Protein AF-0000000084980184 (afdb_homodimer)

Solvent-accessible surface area (backbone atoms only — not comparable to full-atom values): 9936 Å² total; per-residue (Å²): 136,58,57,70,54,50,52,51,42,49,56,48,47,52,52,46,49,53,47,50,52,52,44,51,54,44,43,49,53,52,38,50,54,25,58,77,65,74,44,71,85,80,50,69,70,59,53,52,50,50,52,56,52,55,54,66,68,54,85,58,72,87,45,43,69,59,50,48,54,51,48,53,52,50,53,51,50,50,52,52,50,33,50,57,61,63,75,95,137,59,58,69,54,51,52,52,44,50,56,48,47,53,53,45,50,52,48,50,52,52,44,51,54,47,43,48,52,50,38,51,54,24,58,77,66,74,45,70,85,80,48,68,71,58,53,53,50,51,53,57,52,54,55,67,70,54,85,59,74,88,46,46,68,59,49,49,54,52,48,53,51,50,53,50,50,50,50,52,50,32,50,56,62,63,75,95

InterPro domains:
  IPR002701 Chorismate mutase II, prokaryotic-type [PF01817] (6-83)
  IPR002701 Chorismate m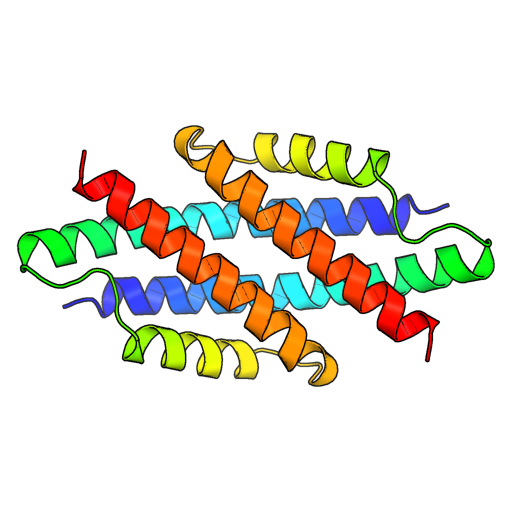utase II, prokaryotic-type [PS51168] (1-86)
  IPR002701 Chorismate mutase II, prokaryotic-type [SM00830] (6-85)
  IPR011279 Chorismate mutase, Gram-positive [TIGR01805] (2-82)
  IPR036263 Chorismate mutase type II superfamily [SSF48600] (2-85)
  IPR036979 Chorismate mutase domain superfamily [G3DSA:1.20.59.10] (1-88)
  IPR051331 Chorismate mutase-related enzymes [PTHR38041] (2-86)

pLDDT: mean 97.3, std 3.16, range [73.69, 98.88]

Structure (mmCIF, N/CA/C/O backbone):
data_AF-0000000084980184-model_v1
#
loop_
_entity.id
_entity.type
_entity.pdbx_description
1 polymer 'Chorismate mutase'
#
loop_
_atom_site.group_PDB
_atom_site.id
_atom_site.type_symbol
_atom_site.label_atom_id
_atom_site.label_alt_id
_atom_site.label_comp_id
_atom_site.label_asym_id
_atom_site.label_entity_id
_atom_site.label_seq_id
_atom_site.pdbx_PDB_ins_code
_atom_site.Cartn_x
_atom_site.Cartn_y
_atom_site.Cartn_z
_atom_site.occupancy
_atom_site.B_iso_or_equiv
_atom_site.auth_seq_id
_atom_site.auth_comp_id
_atom_site.auth_asym_id
_atom_site.auth_atom_id
_atom_site.pdbx_PDB_model_num
ATOM 1 N N . MET A 1 1 ? -6.082 25.609 1.816 1 87.44 1 MET A N 1
ATOM 2 C CA . MET A 1 1 ? -4.984 25.531 2.777 1 87.44 1 MET A CA 1
ATOM 3 C C . MET A 1 1 ? -4.168 24.25 2.559 1 87.44 1 MET A C 1
ATOM 5 O O . MET A 1 1 ? -2.939 24.297 2.521 1 87.44 1 MET A O 1
ATOM 9 N N . LEU A 1 2 ? -4.766 23.078 2.197 1 96.38 2 LEU A N 1
ATOM 10 C CA . LEU A 1 2 ? -4.07 21.812 2.062 1 96.38 2 LEU A CA 1
ATOM 11 C C . LEU A 1 2 ? -3.941 21.406 0.597 1 96.38 2 LEU A C 1
ATOM 13 O O . LEU A 1 2 ? -3.518 20.297 0.288 1 96.38 2 LEU A O 1
ATOM 17 N N . GLU A 1 3 ? -4.195 22.328 -0.224 1 96.5 3 GLU A N 1
ATOM 18 C CA . GLU A 1 3 ? -4.348 22 -1.637 1 96.5 3 GLU A CA 1
ATOM 19 C C . GLU A 1 3 ? -3.033 21.516 -2.238 1 96.5 3 GLU A C 1
ATOM 21 O O . GLU A 1 3 ? -3.012 20.547 -3.004 1 96.5 3 GLU A O 1
ATOM 26 N N . LYS A 1 4 ? -1.956 22.188 -1.897 1 98.12 4 LYS A N 1
ATOM 27 C CA . LYS A 1 4 ? -0.653 21.812 -2.434 1 98.12 4 LYS A CA 1
ATOM 28 C C . LYS A 1 4 ? -0.262 20.406 -1.981 1 98.12 4 LYS A C 1
ATOM 30 O O . LYS A 1 4 ? 0.192 19.594 -2.789 1 98.12 4 LYS A O 1
ATOM 35 N N . GLN A 1 5 ? -0.432 20.109 -0.721 1 98.44 5 GLN A N 1
ATOM 36 C CA . GLN A 1 5 ? -0.102 18.797 -0.164 1 98.44 5 GLN A CA 1
ATOM 37 C C . GLN A 1 5 ? -1.002 17.719 -0.743 1 98.44 5 GLN A C 1
ATOM 39 O O . GLN A 1 5 ? -0.532 16.625 -1.076 1 98.44 5 GLN A O 1
ATOM 44 N N . ARG A 1 6 ? -2.273 18.062 -0.903 1 98.25 6 ARG A N 1
ATOM 45 C CA . ARG A 1 6 ? -3.229 17.094 -1.438 1 98.25 6 ARG A CA 1
ATOM 46 C C . ARG A 1 6 ? -2.932 16.781 -2.9 1 98.25 6 ARG A C 1
ATOM 48 O O . ARG A 1 6 ? -3.062 15.641 -3.336 1 98.25 6 ARG A O 1
ATOM 55 N N . GLU A 1 7 ? -2.543 17.766 -3.604 1 98.5 7 GLU A N 1
ATOM 56 C CA . GLU A 1 7 ? -2.168 17.547 -4.996 1 98.5 7 GLU A CA 1
ATOM 57 C C . GLU A 1 7 ? -0.946 16.641 -5.105 1 98.5 7 GLU A C 1
ATOM 59 O O . GLU A 1 7 ? -0.89 15.766 -5.977 1 98.5 7 GLU A O 1
ATOM 64 N N . LYS A 1 8 ? -0.003 16.844 -4.238 1 98.75 8 LYS A N 1
ATOM 65 C CA . LYS A 1 8 ? 1.189 16 -4.227 1 98.75 8 LYS A CA 1
ATOM 66 C C . LYS A 1 8 ? 0.841 14.555 -3.869 1 98.75 8 LYS A C 1
ATOM 68 O O . LYS A 1 8 ? 1.331 13.617 -4.5 1 98.75 8 LYS A O 1
ATOM 73 N N . ILE A 1 9 ? 0.039 14.383 -2.895 1 98.75 9 ILE A N 1
ATOM 74 C CA . ILE A 1 9 ? -0.399 13.055 -2.48 1 98.75 9 ILE A CA 1
ATOM 75 C C . ILE A 1 9 ? -1.149 12.375 -3.625 1 98.75 9 ILE A C 1
ATOM 77 O O . ILE A 1 9 ? -0.938 11.195 -3.898 1 98.75 9 ILE A O 1
ATOM 81 N N . ASP A 1 10 ? -1.961 13.164 -4.316 1 98.56 10 ASP A N 1
ATOM 82 C CA . ASP A 1 10 ? -2.713 12.609 -5.438 1 98.56 10 ASP A CA 1
ATOM 83 C C . ASP A 1 10 ? -1.777 12.117 -6.535 1 98.56 10 ASP A C 1
ATOM 85 O O . ASP A 1 10 ? -2.033 11.078 -7.152 1 98.56 10 ASP A O 1
ATOM 89 N N . GLU A 1 11 ? -0.797 12.836 -6.801 1 98.75 11 GLU A N 1
ATOM 90 C CA . GLU A 1 11 ? 0.187 12.438 -7.805 1 98.75 11 GLU A CA 1
ATOM 91 C C . GLU A 1 11 ? 0.911 11.156 -7.387 1 98.75 11 GLU A C 1
ATOM 93 O O . GLU A 1 11 ? 1.129 10.266 -8.211 1 98.75 11 GLU A O 1
ATOM 98 N N . ILE A 1 12 ? 1.274 11.086 -6.145 1 98.88 12 ILE A N 1
ATOM 99 C CA . ILE A 1 12 ? 1.935 9.906 -5.609 1 98.88 12 ILE A CA 1
ATOM 100 C C . ILE A 1 12 ? 0.99 8.703 -5.688 1 98.88 12 ILE A C 1
ATOM 102 O O . ILE A 1 12 ? 1.394 7.613 -6.094 1 98.88 12 ILE A O 1
ATOM 106 N N . ASP A 1 13 ? -0.258 8.961 -5.32 1 98.88 13 ASP A N 1
ATOM 107 C CA . ASP A 1 13 ? -1.263 7.902 -5.328 1 98.88 13 ASP A CA 1
ATOM 108 C C . ASP A 1 13 ? -1.431 7.316 -6.73 1 98.88 13 ASP A C 1
ATOM 110 O O . ASP A 1 13 ? -1.617 6.105 -6.883 1 98.88 13 ASP A O 1
ATOM 114 N N . LYS A 1 14 ? -1.391 8.148 -7.73 1 98.75 14 LYS A N 1
ATOM 115 C CA . LYS A 1 14 ? -1.501 7.672 -9.109 1 98.75 14 LYS A CA 1
ATOM 116 C C . LYS A 1 14 ? -0.412 6.652 -9.43 1 98.75 14 LYS A C 1
ATOM 118 O O . LYS A 1 14 ? -0.684 5.617 -10.039 1 98.75 14 LYS A O 1
ATOM 123 N N . GLU A 1 15 ? 0.737 6.922 -8.992 1 98.88 15 GLU A N 1
ATOM 124 C CA . GLU A 1 15 ? 1.861 6.02 -9.234 1 98.88 15 GLU A CA 1
ATOM 125 C C . GLU A 1 15 ? 1.744 4.754 -8.391 1 98.88 15 GLU A C 1
ATOM 127 O O . GLU A 1 15 ? 2.062 3.658 -8.859 1 98.88 15 GLU A O 1
ATOM 132 N N . ILE A 1 16 ? 1.317 4.863 -7.145 1 98.88 16 ILE A N 1
ATOM 133 C CA . ILE A 1 16 ? 1.149 3.703 -6.281 1 98.88 16 ILE A CA 1
ATOM 134 C C . ILE A 1 16 ? 0.124 2.75 -6.887 1 98.88 16 ILE A C 1
ATOM 136 O O . ILE A 1 16 ? 0.331 1.533 -6.906 1 98.88 16 ILE A O 1
ATOM 140 N N . VAL A 1 17 ? -0.951 3.34 -7.406 1 98.88 17 VAL A N 1
ATOM 141 C CA . VAL A 1 17 ? -1.996 2.51 -7.996 1 98.88 17 VAL A CA 1
ATOM 142 C C . VAL A 1 17 ? -1.444 1.768 -9.211 1 98.88 17 VAL A C 1
ATOM 144 O O . VAL A 1 17 ? -1.732 0.585 -9.406 1 98.88 17 VAL A O 1
ATOM 147 N N . ARG A 1 18 ? -0.677 2.457 -10.047 1 98.75 18 ARG A N 1
ATOM 148 C CA . ARG A 1 18 ? -0.052 1.817 -11.203 1 98.75 18 ARG A CA 1
ATOM 149 C C . ARG A 1 18 ? 0.81 0.634 -10.773 1 98.75 18 ARG A C 1
ATOM 151 O O . ARG A 1 18 ? 0.714 -0.452 -11.344 1 98.75 18 ARG A O 1
ATOM 158 N N . LEU A 1 19 ? 1.598 0.777 -9.773 1 98.88 19 LEU A N 1
ATOM 159 C CA . LEU A 1 19 ? 2.482 -0.271 -9.273 1 98.88 19 LEU A CA 1
ATOM 160 C C . LEU A 1 19 ? 1.683 -1.389 -8.609 1 98.88 19 LEU A C 1
ATOM 162 O O . LEU A 1 19 ? 2.02 -2.566 -8.758 1 98.88 19 LEU A O 1
ATOM 166 N N . PHE A 1 20 ? 0.616 -0.998 -7.898 1 98.88 20 PHE A N 1
ATOM 167 C CA . PHE A 1 20 ? -0.286 -1.975 -7.301 1 98.88 20 PHE A CA 1
ATOM 168 C C . PHE A 1 20 ? -0.866 -2.898 -8.367 1 98.88 20 PHE A C 1
ATOM 170 O O . PHE A 1 20 ? -0.86 -4.121 -8.203 1 98.88 20 PHE A O 1
ATOM 177 N N . GLU A 1 21 ? -1.318 -2.312 -9.414 1 98.75 21 GLU A N 1
ATOM 178 C CA . GLU A 1 21 ? -1.896 -3.102 -10.5 1 98.75 21 GLU A CA 1
ATOM 179 C C . GLU A 1 21 ? -0.852 -4.016 -11.133 1 98.75 21 GLU A C 1
ATOM 181 O O . GLU A 1 21 ? -1.14 -5.176 -11.445 1 98.75 21 GLU A O 1
ATOM 186 N N . GLU A 1 22 ? 0.297 -3.486 -11.352 1 98.75 22 GLU A N 1
ATOM 187 C CA . GLU A 1 22 ? 1.386 -4.293 -11.898 1 98.75 22 GLU A CA 1
ATOM 188 C C . GLU A 1 22 ? 1.722 -5.461 -10.977 1 98.75 22 GLU A C 1
ATOM 190 O O . GLU A 1 22 ? 1.92 -6.586 -11.438 1 98.75 22 GLU A O 1
ATOM 195 N N . ARG A 1 23 ? 1.788 -5.215 -9.711 1 98.81 23 ARG A N 1
ATOM 196 C CA . ARG A 1 23 ? 2.092 -6.254 -8.734 1 98.81 23 ARG A CA 1
ATOM 197 C C . ARG A 1 23 ? 1.04 -7.359 -8.766 1 98.81 23 ARG A C 1
ATOM 199 O O . ARG A 1 23 ? 1.377 -8.547 -8.727 1 98.81 23 ARG A O 1
ATOM 206 N N . MET A 1 24 ? -0.219 -6.914 -8.828 1 98.75 24 MET A N 1
ATOM 207 C CA . MET A 1 24 ? -1.312 -7.883 -8.836 1 98.75 24 MET A CA 1
ATOM 208 C C . MET A 1 24 ? -1.288 -8.727 -10.109 1 98.75 24 MET A C 1
ATOM 210 O O . MET A 1 24 ? -1.655 -9.898 -10.086 1 98.75 24 MET A O 1
ATOM 214 N N . LYS A 1 25 ? -0.848 -8.094 -11.195 1 98.5 25 LYS A N 1
ATOM 215 C CA . LYS A 1 25 ? -0.693 -8.867 -12.422 1 98.5 25 LYS A CA 1
ATOM 216 C C . LYS A 1 25 ? 0.327 -9.992 -12.242 1 98.5 25 LYS A C 1
ATOM 218 O O . LYS A 1 25 ? 0.096 -11.117 -12.672 1 98.5 25 LYS A O 1
ATOM 223 N N . VAL A 1 26 ? 1.429 -9.68 -11.625 1 98.75 26 VAL A N 1
ATOM 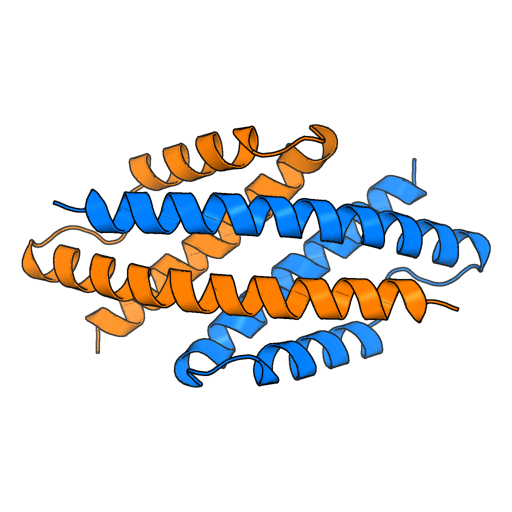224 C CA . VAL A 1 26 ? 2.463 -10.672 -11.375 1 98.75 26 VAL A CA 1
ATOM 225 C C . VAL A 1 26 ? 1.949 -11.711 -10.383 1 98.75 26 VAL A C 1
ATOM 227 O O . VAL A 1 26 ? 2.258 -12.906 -10.508 1 98.75 26 VAL A O 1
ATOM 230 N N . VAL A 1 27 ? 1.186 -11.289 -9.422 1 98.44 27 VAL A N 1
ATOM 231 C CA . VAL A 1 27 ? 0.612 -12.172 -8.406 1 98.44 27 VAL A CA 1
ATOM 232 C C . VAL A 1 27 ? -0.277 -13.219 -9.07 1 98.44 27 VAL A C 1
ATOM 234 O O . VAL A 1 27 ? -0.326 -14.367 -8.633 1 98.44 27 VAL A O 1
ATOM 237 N N . VAL A 1 28 ? -0.938 -12.812 -10.141 1 97.94 28 VAL A N 1
ATOM 238 C CA . VAL A 1 28 ? -1.762 -13.758 -10.891 1 97.94 28 VAL A CA 1
ATOM 239 C C . VAL A 1 28 ? -0.885 -14.875 -11.461 1 97.94 28 VAL A C 1
ATOM 241 O O . VAL A 1 28 ? -1.257 -16.047 -11.406 1 97.94 28 VAL A O 1
ATOM 244 N N . GLU A 1 29 ? 0.221 -14.477 -12 1 98.31 29 GLU A N 1
ATOM 245 C CA . GLU A 1 29 ? 1.16 -15.469 -12.523 1 98.31 29 GLU A CA 1
ATOM 246 C C . GLU A 1 29 ? 1.637 -16.406 -11.422 1 98.31 29 GLU A C 1
ATOM 248 O O . GLU A 1 29 ? 1.74 -17.609 -11.633 1 98.31 29 GLU A O 1
ATOM 253 N N . VAL A 1 30 ? 1.922 -15.883 -10.297 1 98.38 30 VAL A N 1
ATOM 254 C CA . VAL A 1 30 ? 2.348 -16.672 -9.141 1 98.38 30 VAL A CA 1
ATOM 255 C C . VAL 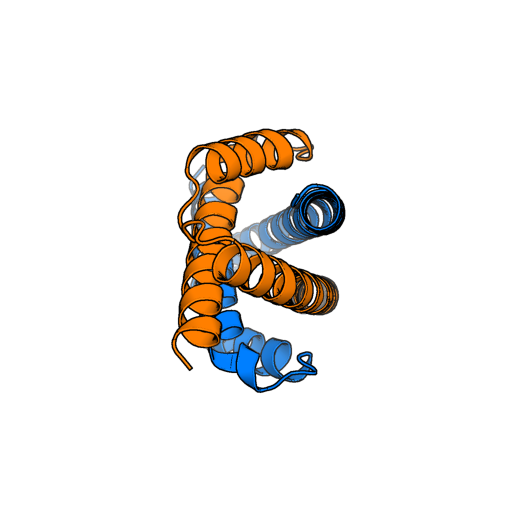A 1 30 ? 1.262 -17.688 -8.773 1 98.38 30 VAL A C 1
ATOM 257 O O . VAL A 1 30 ? 1.55 -18.859 -8.547 1 98.38 30 VAL A O 1
ATOM 260 N N . ALA A 1 31 ? 0.03 -17.25 -8.758 1 98 31 ALA A N 1
ATOM 261 C CA . ALA A 1 31 ? -1.103 -18.109 -8.406 1 98 31 ALA A CA 1
ATOM 262 C C . ALA A 1 31 ? -1.219 -19.281 -9.375 1 98 31 ALA A C 1
ATOM 264 O O . ALA A 1 31 ? -1.43 -20.422 -8.953 1 98 31 ALA A O 1
ATOM 265 N N . GLN A 1 32 ? -1.06 -18.984 -10.609 1 97.81 32 GLN A N 1
ATOM 266 C CA . GLN A 1 32 ? -1.181 -20 -11.641 1 97.81 32 GLN A CA 1
ATOM 267 C C . GLN A 1 32 ? -0.069 -21.047 -11.523 1 97.81 32 GLN A C 1
ATOM 269 O O . GLN A 1 32 ? -0.32 -22.234 -11.633 1 97.81 32 GLN A O 1
ATOM 274 N N . ILE A 1 33 ? 1.079 -20.562 -11.352 1 97.81 33 ILE A N 1
ATOM 275 C CA . ILE A 1 33 ? 2.223 -21.469 -11.219 1 97.81 33 ILE A CA 1
ATOM 276 C C . ILE A 1 33 ? 2.039 -22.359 -9.992 1 97.81 33 ILE A C 1
ATOM 278 O O . ILE A 1 33 ? 2.299 -23.562 -10.047 1 97.81 33 ILE A O 1
ATOM 282 N N . LYS A 1 34 ? 1.581 -21.797 -8.891 1 97.56 34 LYS A N 1
ATOM 283 C CA . LYS A 1 34 ? 1.358 -22.594 -7.68 1 97.56 34 LYS A CA 1
ATOM 284 C C . LYS A 1 34 ? 0.286 -23.656 -7.898 1 97.56 34 LYS A C 1
ATOM 286 O O . LYS A 1 34 ? 0.44 -24.797 -7.469 1 97.56 34 LYS A O 1
ATOM 291 N N . LYS A 1 35 ? -0.738 -23.219 -8.539 1 96.94 35 LYS A N 1
ATOM 292 C CA . LYS A 1 35 ? -1.818 -24.141 -8.852 1 96.94 35 LYS A CA 1
ATOM 293 C C . LYS A 1 35 ? -1.311 -25.312 -9.703 1 96.94 35 LYS A C 1
ATOM 295 O O . LYS A 1 35 ? -1.569 -26.469 -9.383 1 96.94 35 LYS A O 1
ATOM 300 N N . GLU A 1 36 ? -0.572 -25.047 -10.703 1 96.81 36 GLU A N 1
ATOM 301 C CA . GLU A 1 36 ? -0.07 -26.047 -11.633 1 96.81 36 GLU A CA 1
ATOM 302 C C . GLU A 1 36 ? 0.914 -26.984 -10.945 1 96.81 36 GLU A C 1
ATOM 304 O O . GLU A 1 36 ? 1.078 -28.141 -11.367 1 96.81 36 GLU A O 1
ATOM 309 N N . ASN A 1 37 ? 1.511 -26.5 -9.914 1 96.88 37 ASN A N 1
ATOM 310 C CA . ASN A 1 37 ? 2.533 -27.312 -9.25 1 96.88 37 ASN A CA 1
ATOM 311 C C . ASN A 1 37 ? 2.062 -27.781 -7.879 1 96.88 37 ASN A C 1
ATOM 313 O O . ASN A 1 37 ? 2.865 -28.266 -7.074 1 96.88 37 ASN A O 1
ATOM 317 N N . ASN A 1 38 ? 0.835 -27.531 -7.52 1 96 38 ASN A N 1
ATOM 318 C CA . ASN A 1 38 ? 0.198 -27.969 -6.281 1 96 38 ASN A CA 1
ATOM 319 C C . ASN A 1 38 ? 0.882 -27.359 -5.059 1 96 38 ASN A C 1
ATOM 321 O O . ASN A 1 38 ? 1.176 -28.078 -4.094 1 96 38 ASN A O 1
ATOM 325 N N . LEU A 1 39 ? 1.269 -26.172 -5.25 1 95.31 39 LEU A N 1
ATOM 326 C CA . LEU A 1 39 ? 1.853 -25.422 -4.141 1 95.31 39 LEU A CA 1
ATOM 327 C C . LEU A 1 39 ? 0.789 -24.609 -3.422 1 95.31 39 LEU A C 1
ATOM 329 O O . LEU A 1 39 ? -0.186 -24.172 -4.039 1 95.31 39 LEU A O 1
ATOM 333 N N . GLU A 1 40 ? 1.027 -24.375 -2.223 1 96.5 40 GLU A N 1
ATOM 334 C CA . GLU A 1 40 ? 0.098 -23.578 -1.424 1 96.5 40 GLU A CA 1
ATOM 335 C C . GLU A 1 40 ? 0.261 -22.094 -1.706 1 96.5 40 GLU A C 1
ATOM 337 O O . GLU A 1 40 ? 1.363 -21.625 -2.002 1 96.5 40 GLU A O 1
ATOM 342 N N . ILE A 1 41 ? -0.818 -21.391 -1.493 1 97.12 41 ILE A N 1
ATOM 343 C CA . ILE A 1 41 ? -0.799 -19.953 -1.644 1 97.12 41 ILE A CA 1
ATOM 344 C C . ILE A 1 41 ? -0.071 -19.312 -0.46 1 97.12 41 ILE A C 1
ATOM 346 O O . ILE A 1 41 ? 0.756 -18.422 -0.639 1 97.12 41 ILE A O 1
ATOM 350 N N . PHE A 1 42 ? -0.414 -19.781 0.677 1 95.81 42 PHE A N 1
ATOM 351 C CA . PHE A 1 42 ? 0.247 -19.312 1.887 1 95.81 42 PHE A CA 1
ATOM 352 C C . PHE A 1 42 ? 1.718 -19.703 1.892 1 95.81 42 PHE A C 1
ATOM 354 O O . PHE A 1 42 ? 2.049 -20.875 1.709 1 95.81 42 PHE A O 1
ATOM 361 N N . ASP A 1 43 ? 2.584 -18.703 2.039 1 95.94 43 ASP A N 1
ATOM 362 C CA . ASP A 1 43 ? 4.031 -18.906 2.066 1 95.94 43 ASP A CA 1
ATOM 363 C C . ASP A 1 43 ? 4.691 -18 3.104 1 95.94 43 ASP A C 1
ATOM 365 O O . ASP A 1 43 ? 5.238 -16.953 2.76 1 95.94 43 ASP A O 1
ATOM 369 N N . SER A 1 44 ? 4.742 -18.438 4.301 1 96.25 44 SER A N 1
ATOM 370 C CA . SER A 1 44 ? 5.203 -17.641 5.43 1 96.25 44 SER A CA 1
ATOM 371 C C . SER A 1 44 ? 6.66 -17.219 5.25 1 96.25 44 SER A C 1
ATOM 373 O O . SER A 1 44 ? 7.035 -16.109 5.613 1 96.25 44 SER A O 1
ATOM 375 N N . SER A 1 45 ? 7.488 -18.078 4.754 1 96.94 45 SER A N 1
ATOM 376 C CA . SER A 1 45 ? 8.898 -17.75 4.535 1 96.94 45 SER A CA 1
ATOM 377 C C . SER A 1 45 ? 9.055 -16.594 3.557 1 96.94 45 SER A C 1
ATOM 379 O O . SER A 1 45 ? 9.859 -15.688 3.781 1 96.94 45 SER A O 1
ATOM 381 N N . ARG A 1 46 ? 8.266 -16.672 2.49 1 97.5 46 ARG A N 1
ATOM 382 C CA . ARG A 1 46 ? 8.312 -15.586 1.508 1 97.5 46 ARG A CA 1
ATOM 383 C C . ARG A 1 46 ? 7.805 -14.281 2.102 1 97.5 46 ARG A C 1
ATOM 385 O O . ARG A 1 46 ? 8.383 -13.219 1.864 1 97.5 46 ARG A O 1
ATOM 392 N N . GLU A 1 47 ? 6.75 -14.375 2.893 1 97.88 47 GLU A N 1
ATOM 393 C CA . GLU A 1 47 ? 6.191 -13.18 3.51 1 97.88 47 GLU A CA 1
ATOM 394 C C . GLU A 1 47 ? 7.207 -12.5 4.422 1 97.88 47 GLU A C 1
ATOM 396 O O . GLU A 1 47 ? 7.367 -11.273 4.383 1 97.88 47 GLU A O 1
ATOM 401 N N . ASN A 1 48 ? 7.848 -13.273 5.207 1 98 48 ASN A N 1
ATOM 402 C CA . ASN A 1 48 ? 8.867 -12.734 6.098 1 98 48 ASN A CA 1
ATOM 403 C C . ASN A 1 48 ? 10.008 -12.078 5.32 1 98 48 ASN A C 1
ATOM 405 O O . ASN A 1 48 ? 10.508 -11.031 5.711 1 98 48 ASN A O 1
ATOM 409 N N . LEU A 1 49 ? 10.398 -12.688 4.289 1 98.25 49 LEU A N 1
ATOM 410 C CA . LEU A 1 49 ? 11.469 -12.156 3.445 1 98.25 49 LEU A CA 1
ATOM 411 C C . LEU A 1 49 ? 11.062 -10.812 2.848 1 98.25 49 LEU A C 1
ATOM 413 O O . LEU A 1 49 ? 11.883 -9.891 2.779 1 98.25 49 LEU A O 1
ATOM 417 N N . VAL A 1 50 ? 9.82 -10.727 2.367 1 98.62 50 VAL A N 1
ATOM 418 C CA . VAL A 1 50 ? 9.328 -9.484 1.776 1 98.62 50 VAL A CA 1
ATOM 419 C C . VAL A 1 50 ? 9.367 -8.367 2.814 1 98.62 50 VAL A C 1
ATOM 421 O O . VAL A 1 50 ? 9.844 -7.266 2.531 1 98.62 50 VAL A O 1
ATOM 424 N N . ILE A 1 51 ? 8.914 -8.68 4.02 1 98.5 51 ILE A N 1
ATOM 425 C CA . ILE A 1 51 ? 8.891 -7.688 5.086 1 98.5 51 ILE A CA 1
ATOM 426 C C . ILE A 1 51 ? 10.312 -7.223 5.391 1 98.5 51 ILE A C 1
ATOM 428 O O . ILE A 1 51 ? 10.57 -6.02 5.508 1 98.5 51 ILE A O 1
ATOM 432 N N . GLU A 1 52 ? 11.195 -8.125 5.488 1 97.88 52 GLU A N 1
ATOM 433 C CA . GLU A 1 52 ? 12.594 -7.793 5.75 1 97.88 52 GLU A CA 1
ATOM 434 C C . GLU A 1 52 ? 13.18 -6.93 4.633 1 97.88 52 GLU A C 1
ATOM 436 O O . GLU A 1 52 ? 13.883 -5.957 4.898 1 97.88 52 GLU A O 1
ATOM 441 N N . LYS A 1 53 ? 12.938 -7.242 3.465 1 98.31 53 LYS A N 1
ATOM 442 C CA . LYS A 1 53 ? 13.492 -6.539 2.311 1 98.31 53 LYS A CA 1
ATOM 443 C C . LYS A 1 53 ? 12.953 -5.113 2.225 1 98.31 53 LYS A C 1
ATOM 445 O O . LYS A 1 53 ? 13.719 -4.164 2.051 1 98.31 53 LYS A O 1
ATOM 450 N N . VAL A 1 54 ? 11.617 -5.012 2.344 1 98.56 54 VAL A N 1
ATOM 451 C CA . VAL A 1 54 ? 11.023 -3.699 2.127 1 98.56 54 VAL A CA 1
ATOM 452 C C . VAL A 1 54 ? 11.469 -2.74 3.229 1 98.56 54 VAL A C 1
ATOM 454 O O . VAL A 1 54 ? 11.617 -1.539 2.992 1 98.56 54 VAL A O 1
ATOM 457 N N . GLN A 1 55 ? 11.656 -3.262 4.391 1 97.88 55 GLN A N 1
ATOM 458 C CA . GLN A 1 55 ? 12.102 -2.41 5.488 1 97.88 55 GLN A CA 1
ATOM 459 C C . GLN A 1 55 ? 13.492 -1.833 5.211 1 97.88 55 GLN A C 1
ATOM 461 O O . GLN A 1 55 ? 13.805 -0.729 5.656 1 97.88 55 GLN A O 1
ATOM 466 N N . LYS A 1 56 ? 14.258 -2.514 4.422 1 97.69 56 LYS A N 1
ATOM 467 C CA . LYS A 1 56 ? 15.617 -2.078 4.098 1 97.69 56 LYS A CA 1
ATOM 468 C C . LYS A 1 56 ? 15.594 -0.938 3.082 1 97.69 56 LYS A C 1
ATOM 470 O O . LYS A 1 56 ? 16.594 -0.228 2.92 1 97.69 56 LYS A O 1
ATOM 475 N N . TYR A 1 57 ? 14.492 -0.81 2.381 1 98 57 TYR A N 1
ATOM 476 C CA . TYR A 1 57 ? 14.398 0.229 1.362 1 98 57 TYR A CA 1
ATOM 477 C C . TYR A 1 57 ? 14.078 1.581 1.989 1 98 57 TYR A C 1
ATOM 479 O O . TYR A 1 57 ? 14.211 2.621 1.341 1 98 57 TYR A O 1
ATOM 487 N N . LEU A 1 58 ? 13.641 1.559 3.242 1 97.44 58 LEU A N 1
ATOM 488 C CA . LEU A 1 58 ? 13.242 2.785 3.924 1 97.44 58 LEU A CA 1
ATOM 489 C C . LEU A 1 58 ? 14.461 3.633 4.273 1 97.44 58 LEU A C 1
ATOM 491 O O . LEU A 1 58 ? 15.477 3.107 4.734 1 97.44 58 LEU A O 1
ATOM 495 N N . GLU A 1 59 ? 14.336 4.918 4.043 1 96.94 59 GLU A N 1
ATOM 496 C CA . GLU A 1 59 ? 15.352 5.852 4.52 1 96.94 59 GLU A CA 1
ATOM 497 C C . GLU A 1 59 ? 15.047 6.32 5.941 1 96.94 59 GLU A C 1
ATOM 499 O O . GLU A 1 59 ? 15.961 6.461 6.762 1 96.94 59 GLU A O 1
ATOM 504 N N . ASN A 1 60 ? 13.836 6.539 6.27 1 96.75 60 ASN A N 1
ATOM 505 C CA . ASN A 1 60 ? 13.383 6.992 7.578 1 96.75 60 ASN A CA 1
ATOM 506 C C . ASN A 1 60 ? 12.969 5.82 8.461 1 96.75 60 ASN A C 1
ATOM 508 O O . ASN A 1 60 ? 11.844 5.324 8.359 1 96.75 60 ASN A O 1
ATOM 512 N N . GLU A 1 61 ? 13.734 5.5 9.383 1 95.12 61 GLU A N 1
ATOM 513 C CA . GLU A 1 61 ? 13.539 4.328 10.234 1 95.12 61 GLU A CA 1
ATOM 514 C C . GLU A 1 61 ? 12.289 4.469 11.094 1 95.12 61 GLU A C 1
ATOM 516 O O . GLU A 1 61 ? 11.727 3.469 11.547 1 95.12 61 GLU A O 1
ATOM 521 N N . LYS A 1 62 ? 11.836 5.637 11.281 1 95.88 62 LYS A N 1
ATOM 522 C CA . LYS A 1 62 ? 10.648 5.871 12.102 1 95.88 62 LYS A CA 1
ATOM 523 C C . LYS A 1 62 ? 9.398 5.305 11.438 1 95.88 62 LYS A C 1
ATOM 525 O O . LYS A 1 62 ? 8.367 5.145 12.094 1 95.88 62 LYS A O 1
ATOM 530 N N . LEU A 1 63 ? 9.508 4.996 10.18 1 98.06 63 LEU A N 1
ATOM 531 C CA . LEU A 1 63 ? 8.352 4.531 9.414 1 98.06 63 LEU A CA 1
ATOM 532 C C . LEU A 1 63 ? 8.32 3.008 9.359 1 98.06 63 LEU A C 1
ATOM 534 O O . LEU A 1 63 ? 7.383 2.426 8.805 1 98.06 63 LEU A O 1
ATOM 538 N N . LYS A 1 64 ? 9.242 2.322 9.992 1 97.75 64 LYS A N 1
ATOM 539 C CA . LYS A 1 64 ? 9.398 0.877 9.867 1 97.75 64 LYS A CA 1
ATOM 540 C C . LYS A 1 64 ? 8.133 0.144 10.297 1 97.75 64 LYS A C 1
ATOM 542 O O . LYS A 1 64 ? 7.645 -0.731 9.578 1 97.75 64 LYS A O 1
ATOM 547 N N . LYS A 1 65 ? 7.617 0.55 11.438 1 97.56 65 LYS A N 1
ATOM 548 C CA . LYS A 1 65 ? 6.445 -0.154 11.953 1 97.56 65 LYS A CA 1
ATOM 549 C C . LYS A 1 65 ? 5.223 0.102 11.07 1 97.56 65 LYS A C 1
ATOM 551 O O . LYS A 1 65 ? 4.395 -0.791 10.875 1 97.56 65 LYS A O 1
ATOM 556 N N . TYR A 1 66 ? 5.078 1.274 10.562 1 98.44 66 TYR A N 1
ATOM 557 C CA . TYR A 1 66 ? 3.967 1.609 9.68 1 98.44 66 TYR A CA 1
ATOM 558 C C . TYR A 1 66 ? 4.082 0.873 8.352 1 98.44 66 TYR A C 1
ATOM 560 O O . TYR A 1 66 ? 3.094 0.348 7.836 1 98.44 66 TYR A O 1
ATOM 568 N N . LEU A 1 67 ? 5.309 0.813 7.824 1 98.62 67 LEU A N 1
ATOM 569 C CA . LEU A 1 67 ? 5.535 0.09 6.578 1 98.62 67 LEU A CA 1
ATOM 570 C C . LEU A 1 67 ? 5.23 -1.395 6.746 1 98.62 67 LEU A C 1
ATOM 572 O O . LEU A 1 67 ? 4.66 -2.021 5.852 1 98.62 67 LEU A O 1
ATOM 576 N N . GLU A 1 68 ? 5.648 -1.952 7.867 1 98.62 68 GLU A N 1
ATOM 577 C CA . GLU A 1 68 ? 5.383 -3.367 8.117 1 98.62 68 GLU A CA 1
ATOM 578 C C . GLU A 1 68 ? 3.889 -3.664 8.086 1 98.62 68 GLU A C 1
ATOM 580 O O . GLU A 1 68 ? 3.455 -4.633 7.457 1 98.62 68 GLU A O 1
ATOM 585 N N . GLU A 1 69 ? 3.156 -2.889 8.789 1 98.44 69 GLU A N 1
ATOM 586 C CA . GLU A 1 69 ? 1.706 -3.062 8.797 1 98.44 69 GLU A CA 1
ATOM 587 C C . GLU A 1 69 ? 1.124 -2.904 7.391 1 98.44 69 GLU A C 1
ATOM 589 O O . GLU A 1 69 ? 0.267 -3.688 6.977 1 98.44 69 GLU A O 1
ATOM 594 N N . PHE A 1 70 ? 1.607 -1.927 6.707 1 98.56 70 PHE A N 1
ATOM 595 C CA . PHE A 1 70 ? 1.185 -1.64 5.344 1 98.56 70 PHE A CA 1
ATOM 596 C C . PHE A 1 70 ? 1.414 -2.846 4.441 1 98.56 70 PHE A C 1
ATOM 598 O O . PHE A 1 70 ? 0.521 -3.244 3.689 1 98.56 70 PHE A O 1
ATOM 605 N N . TYR A 1 71 ? 2.5 -3.459 4.531 1 98.75 71 TYR A N 1
ATOM 606 C CA . TYR A 1 71 ? 2.85 -4.551 3.631 1 98.75 71 TYR A CA 1
ATOM 607 C C . TYR A 1 71 ? 2.174 -5.848 4.059 1 98.75 71 TYR A C 1
ATOM 609 O O . TYR A 1 71 ? 1.843 -6.688 3.221 1 98.75 71 TYR A O 1
ATOM 617 N N . LYS A 1 72 ? 2.002 -6.02 5.375 1 98.31 72 LYS A N 1
ATOM 618 C CA . LYS A 1 72 ? 1.22 -7.176 5.809 1 98.31 72 LYS A CA 1
ATOM 619 C C . LYS A 1 72 ? -0.186 -7.141 5.215 1 98.31 72 LYS A C 1
ATOM 621 O O . LYS A 1 72 ? -0.695 -8.164 4.758 1 98.31 72 LYS A O 1
ATOM 626 N N . ASP A 1 73 ? -0.74 -5.977 5.207 1 97.88 73 ASP A N 1
ATOM 627 C CA . ASP A 1 73 ? -2.066 -5.824 4.617 1 97.88 73 ASP A CA 1
ATOM 628 C C . ASP A 1 73 ? -2.031 -6.07 3.111 1 97.88 73 ASP A C 1
ATOM 630 O O . ASP A 1 73 ? -2.916 -6.734 2.564 1 97.88 73 ASP A O 1
ATOM 634 N N . LEU A 1 74 ? -1.029 -5.566 2.412 1 98.56 74 LEU A N 1
ATOM 635 C CA . LEU A 1 74 ? -0.883 -5.754 0.973 1 98.56 74 LEU A CA 1
ATOM 636 C C . LEU A 1 74 ? -0.723 -7.23 0.629 1 98.56 74 LEU A C 1
ATOM 638 O O . LEU A 1 74 ? -1.356 -7.727 -0.304 1 98.56 74 LEU A O 1
ATOM 642 N N . MET A 1 75 ? 0.138 -7.879 1.338 1 98.5 75 MET A N 1
ATOM 643 C CA . MET A 1 75 ? 0.369 -9.297 1.068 1 98.5 75 MET A CA 1
ATOM 644 C C . MET A 1 75 ? -0.877 -10.117 1.378 1 98.5 75 MET A C 1
ATOM 646 O O . MET A 1 75 ? -1.177 -11.086 0.678 1 98.5 75 MET A O 1
ATOM 650 N N . ASN A 1 76 ? -1.638 -9.75 2.471 1 98.06 76 ASN A N 1
ATOM 651 C CA . ASN A 1 76 ? -2.902 -10.414 2.764 1 98.06 76 ASN A CA 1
ATOM 652 C C . ASN A 1 76 ? -3.9 -10.25 1.621 1 98.06 76 ASN A C 1
ATOM 654 O O . ASN A 1 76 ? -4.582 -11.203 1.243 1 98.06 76 ASN A O 1
ATOM 658 N N . LEU A 1 77 ? -3.98 -9.109 1.12 1 98.12 77 LEU A N 1
ATOM 659 C CA . LEU A 1 77 ? -4.863 -8.844 -0.01 1 98.12 77 LEU A CA 1
ATOM 660 C C . LEU A 1 77 ? -4.438 -9.641 -1.235 1 98.12 77 LEU A C 1
ATOM 662 O O . LEU A 1 77 ? -5.281 -10.148 -1.975 1 98.12 77 LEU A O 1
ATOM 666 N N . SER A 1 78 ? -3.127 -9.688 -1.461 1 98.38 78 SER A N 1
ATOM 667 C CA . SER A 1 78 ? -2.596 -10.453 -2.582 1 98.38 78 SER A CA 1
ATOM 668 C C . SER A 1 78 ? -2.975 -11.93 -2.473 1 98.38 78 SER A C 1
ATOM 670 O O . SER A 1 78 ? -3.367 -12.547 -3.463 1 98.38 78 SER A O 1
ATOM 672 N N . LYS A 1 79 ? -2.867 -12.469 -1.265 1 98.25 79 LYS A N 1
ATOM 673 C CA . LYS A 1 79 ? -3.244 -13.867 -1.048 1 98.25 79 LYS A CA 1
ATOM 674 C C . LYS A 1 79 ? -4.734 -14.078 -1.294 1 98.25 79 LYS A C 1
ATOM 676 O O . LYS A 1 79 ? -5.137 -15.086 -1.881 1 98.25 79 LYS A O 1
ATOM 681 N N . LYS A 1 80 ? -5.508 -13.156 -0.83 1 97.94 80 LYS A N 1
ATOM 682 C CA . LYS A 1 80 ? -6.949 -13.211 -1.077 1 97.94 80 LYS A CA 1
ATOM 683 C C . LYS A 1 80 ? -7.246 -13.219 -2.574 1 97.94 80 LYS A C 1
ATOM 685 O O . LYS A 1 80 ? -8.086 -13.992 -3.039 1 97.94 80 LYS A O 1
ATOM 690 N N . TYR A 1 81 ? -6.574 -12.344 -3.264 1 98.06 81 TYR A N 1
ATOM 691 C CA . TYR A 1 81 ? -6.75 -12.25 -4.707 1 98.06 81 TYR A CA 1
ATOM 692 C C . TYR A 1 81 ? -6.336 -13.547 -5.395 1 98.06 81 TYR A C 1
ATOM 694 O O . TYR A 1 81 ? -7.023 -14.031 -6.297 1 98.06 81 TYR A O 1
ATOM 702 N N . GLN A 1 82 ? -5.203 -14.102 -4.969 1 98.12 82 GLN A N 1
ATOM 703 C CA . GLN A 1 82 ? -4.758 -15.383 -5.496 1 98.12 82 GLN A CA 1
ATOM 704 C C . GLN A 1 82 ? -5.824 -16.453 -5.309 1 98.12 82 GLN A C 1
ATOM 706 O O . GLN A 1 82 ? -6.129 -17.203 -6.238 1 98.12 82 GLN A O 1
ATOM 711 N N . LYS A 1 83 ? -6.383 -16.531 -4.168 1 97.69 83 LYS A N 1
ATOM 712 C CA . LYS A 1 83 ? -7.418 -17.516 -3.873 1 97.69 83 LYS A CA 1
ATOM 713 C C . LYS A 1 83 ? -8.633 -17.328 -4.773 1 97.69 83 LYS A C 1
ATOM 715 O O . LYS A 1 83 ? -9.211 -18.297 -5.266 1 97.69 83 LYS A O 1
ATOM 720 N N . ASP A 1 84 ? -8.984 -16.109 -4.992 1 96.75 84 ASP A N 1
ATOM 721 C CA . ASP A 1 84 ? -10.148 -15.789 -5.812 1 96.75 84 ASP A CA 1
ATOM 722 C C . ASP A 1 84 ? -9.938 -16.219 -7.258 1 96.75 84 ASP A C 1
ATOM 724 O O . ASP A 1 84 ? -10.883 -16.641 -7.934 1 96.75 84 ASP A O 1
ATOM 728 N N . ILE A 1 85 ? -8.734 -16.094 -7.719 1 93.88 85 ILE A N 1
ATOM 729 C CA . ILE A 1 85 ? -8.414 -16.391 -9.109 1 93.88 85 ILE A CA 1
ATOM 730 C C . ILE A 1 85 ? -8.344 -17.906 -9.305 1 93.88 85 ILE A C 1
ATOM 732 O O . ILE A 1 85 ? -8.742 -18.422 -10.352 1 93.88 85 ILE A O 1
ATOM 736 N N . ILE A 1 86 ? -7.902 -18.625 -8.375 1 92.44 86 ILE A N 1
ATOM 737 C CA . ILE A 1 86 ? -7.707 -20.062 -8.492 1 92.44 86 ILE A CA 1
ATOM 738 C C . ILE A 1 86 ? -9.023 -20.781 -8.234 1 92.44 86 ILE A C 1
ATOM 740 O O . ILE A 1 86 ? -9.312 -21.797 -8.859 1 92.44 86 ILE A O 1
ATOM 744 N N . ASN A 1 87 ? -9.719 -20.328 -7.309 1 87.62 87 ASN A N 1
ATOM 745 C CA . ASN A 1 87 ? -10.992 -20.969 -7 1 87.62 87 ASN A CA 1
ATOM 746 C C . ASN A 1 87 ? -12.047 -20.656 -8.055 1 87.62 87 ASN A C 1
ATOM 748 O O . ASN A 1 87 ? -13.164 -21.172 -7.996 1 87.62 87 ASN A O 1
ATOM 752 N N . LYS A 1 88 ? -11.773 -19.797 -8.977 1 73.69 88 LYS A N 1
ATOM 753 C CA . LYS A 1 88 ? -12.695 -19.609 -10.086 1 73.69 88 LYS A CA 1
ATOM 754 C C . LYS A 1 88 ? -12.484 -20.656 -11.172 1 73.69 88 LYS A C 1
ATOM 756 O O . LYS A 1 88 ? -11.367 -21.156 -11.336 1 73.69 88 LYS A O 1
ATOM 761 N N . MET B 1 1 ? 11.398 -21.953 -9.258 1 87.38 1 MET B N 1
ATOM 762 C CA . MET B 1 1 ? 10.164 -21.969 -10.023 1 87.38 1 MET B CA 1
ATOM 763 C C . MET B 1 1 ? 9.5 -20.594 -10.008 1 87.38 1 MET B C 1
ATOM 765 O O . MET B 1 1 ? 9.094 -20.078 -11.055 1 87.38 1 MET B O 1
ATOM 769 N N . LEU B 1 2 ? 9.523 -19.797 -8.906 1 96.38 2 LEU B N 1
ATOM 770 C CA . LEU B 1 2 ? 8.836 -18.516 -8.773 1 96.38 2 LEU B CA 1
ATOM 771 C C . LEU B 1 2 ? 9.828 -17.375 -8.789 1 96.38 2 LEU B C 1
ATOM 773 O O . LEU B 1 2 ? 9.453 -16.219 -8.547 1 96.38 2 LEU B O 1
ATOM 777 N N . GLU B 1 3 ? 10.984 -17.688 -9.172 1 96.5 3 GLU B N 1
ATOM 778 C CA . GLU B 1 3 ? 12.07 -16.719 -8.984 1 96.5 3 GLU B CA 1
ATOM 779 C C . GLU B 1 3 ? 11.875 -15.484 -9.852 1 96.5 3 GLU B C 1
ATOM 781 O O . GLU B 1 3 ? 12.094 -14.359 -9.398 1 96.5 3 GLU B O 1
ATOM 786 N N . LYS B 1 4 ? 11.477 -15.703 -11.086 1 98.12 4 LYS B N 1
ATOM 787 C CA . LYS B 1 4 ? 11.273 -14.578 -11.992 1 98.12 4 LYS B CA 1
ATOM 788 C C . LYS B 1 4 ? 10.164 -13.664 -11.5 1 98.12 4 LYS B C 1
ATOM 790 O O . LYS B 1 4 ? 10.312 -12.438 -11.492 1 98.12 4 LYS B O 1
ATOM 795 N N . GLN B 1 5 ? 9.062 -14.227 -11.078 1 98.44 5 GLN B N 1
ATOM 796 C CA . GLN B 1 5 ? 7.926 -13.461 -10.578 1 98.44 5 GLN B CA 1
ATOM 797 C C . GLN B 1 5 ? 8.281 -12.742 -9.281 1 98.44 5 GLN B C 1
ATOM 799 O O . GLN B 1 5 ? 7.918 -11.578 -9.086 1 98.44 5 GLN B O 1
ATOM 804 N N . ARG B 1 6 ? 9.039 -13.43 -8.43 1 98.25 6 ARG B N 1
ATOM 805 C CA . ARG B 1 6 ? 9.43 -12.844 -7.152 1 98.25 6 ARG B CA 1
ATOM 806 C C . ARG B 1 6 ? 10.391 -11.68 -7.355 1 98.25 6 ARG B C 1
ATOM 808 O O . ARG B 1 6 ? 10.312 -10.68 -6.645 1 98.25 6 ARG B O 1
ATOM 815 N N . GLU B 1 7 ? 11.234 -11.828 -8.281 1 98.44 7 GLU B N 1
ATOM 816 C CA . GLU B 1 7 ? 12.148 -10.734 -8.602 1 98.44 7 GLU B CA 1
ATOM 817 C C . GLU B 1 7 ? 11.398 -9.508 -9.117 1 98.44 7 GLU B C 1
ATOM 819 O O . GLU B 1 7 ? 11.727 -8.383 -8.75 1 98.44 7 GLU B O 1
ATOM 824 N N . LYS B 1 8 ? 10.422 -9.742 -9.922 1 98.75 8 LYS B N 1
ATOM 825 C CA . LYS B 1 8 ? 9.609 -8.648 -10.438 1 98.75 8 LYS B CA 1
ATOM 826 C C . LYS B 1 8 ? 8.836 -7.961 -9.312 1 98.75 8 LYS B C 1
ATOM 828 O O . LYS B 1 8 ? 8.781 -6.73 -9.258 1 98.75 8 LYS B O 1
ATOM 833 N N . ILE B 1 9 ? 8.258 -8.719 -8.469 1 98.75 9 ILE B N 1
ATOM 834 C CA . ILE B 1 9 ? 7.52 -8.188 -7.332 1 98.75 9 ILE B CA 1
ATOM 835 C C . ILE B 1 9 ? 8.461 -7.379 -6.438 1 98.75 9 ILE B C 1
ATOM 837 O O . ILE B 1 9 ? 8.102 -6.289 -5.977 1 98.75 9 ILE B O 1
ATOM 841 N N . ASP B 1 10 ? 9.672 -7.898 -6.262 1 98.62 10 ASP B N 1
ATOM 842 C CA . ASP B 1 10 ? 10.641 -7.195 -5.434 1 98.62 10 ASP B CA 1
ATOM 843 C C . ASP B 1 10 ? 10.984 -5.832 -6.027 1 98.62 10 ASP B C 1
ATOM 845 O O . ASP B 1 10 ? 11.156 -4.855 -5.297 1 98.62 10 ASP B O 1
ATOM 849 N N . GLU B 1 11 ? 11.141 -5.785 -7.277 1 98.75 11 GLU B N 1
ATOM 850 C CA . GLU B 1 11 ? 11.43 -4.527 -7.957 1 98.75 11 GLU B CA 1
ATOM 851 C C . GLU B 1 11 ? 10.281 -3.537 -7.805 1 98.75 11 GLU B C 1
ATOM 853 O O . GLU B 1 11 ? 10.5 -2.35 -7.566 1 98.75 11 GLU B O 1
ATOM 858 N N . ILE B 1 12 ? 9.094 -4.027 -7.945 1 98.88 12 ILE B N 1
ATOM 859 C CA . ILE B 1 12 ? 7.906 -3.197 -7.781 1 98.88 12 ILE B CA 1
ATOM 860 C C . ILE B 1 12 ? 7.816 -2.699 -6.34 1 98.88 12 ILE B C 1
ATOM 862 O O . ILE B 1 12 ? 7.539 -1.521 -6.102 1 98.88 12 ILE B O 1
ATOM 866 N N . ASP B 1 13 ? 8.094 -3.607 -5.422 1 98.88 13 ASP B N 1
ATOM 867 C CA . ASP B 1 13 ? 8.031 -3.271 -4.004 1 98.88 13 ASP B CA 1
ATOM 868 C C . ASP B 1 13 ? 9 -2.143 -3.66 1 98.88 13 ASP B C 1
ATOM 870 O O . ASP B 1 13 ? 8.688 -1.272 -2.846 1 98.88 13 ASP B O 1
ATOM 874 N N . LYS B 1 14 ? 10.156 -2.152 -4.258 1 98.75 14 LYS B N 1
ATOM 875 C CA . LYS B 1 14 ? 11.133 -1.093 -4.023 1 98.75 14 LYS B CA 1
ATOM 876 C C . LYS B 1 14 ? 10.562 0.274 -4.383 1 98.75 14 LYS B C 1
ATOM 878 O O . LYS B 1 14 ? 10.734 1.242 -3.639 1 98.75 14 LYS B O 1
ATOM 883 N N . GLU B 1 15 ? 9.883 0.317 -5.441 1 98.88 15 GLU B N 1
ATOM 884 C CA . GLU B 1 15 ? 9.273 1.567 -5.891 1 98.88 15 GLU B CA 1
ATOM 885 C C . GLU B 1 15 ? 8.086 1.954 -5.012 1 98.88 15 GLU B C 1
ATOM 887 O O . GLU B 1 15 ? 7.891 3.133 -4.707 1 98.88 15 GLU B O 1
ATOM 892 N N . ILE B 1 16 ? 7.277 0.995 -4.605 1 98.88 16 ILE B N 1
ATOM 893 C CA . ILE B 1 16 ? 6.133 1.271 -3.742 1 98.88 16 ILE B CA 1
ATOM 894 C C . ILE B 1 16 ? 6.617 1.86 -2.42 1 98.88 16 ILE B C 1
ATOM 896 O O . ILE B 1 16 ? 6.035 2.824 -1.914 1 98.88 16 ILE B O 1
ATOM 900 N N . VAL B 1 17 ? 7.707 1.29 -1.907 1 98.88 17 VAL B N 1
ATOM 901 C CA . VAL B 1 17 ? 8.234 1.772 -0.636 1 98.88 17 VAL B CA 1
ATOM 902 C C . VAL B 1 17 ? 8.719 3.213 -0.789 1 98.88 17 VAL B C 1
ATOM 904 O O . VAL B 1 17 ? 8.484 4.047 0.089 1 98.88 17 VAL B O 1
ATOM 907 N N . ARG B 1 18 ? 9.398 3.504 -1.887 1 98.75 18 ARG B N 1
ATOM 908 C CA . ARG B 1 18 ? 9.844 4.867 -2.152 1 98.75 18 ARG B CA 1
ATOM 909 C C . ARG B 1 18 ? 8.672 5.836 -2.168 1 98.75 18 ARG B C 1
ATOM 911 O O . ARG B 1 18 ? 8.719 6.895 -1.539 1 98.75 18 ARG B O 1
ATOM 918 N N . LEU B 1 19 ? 7.605 5.504 -2.795 1 98.88 19 LEU B N 1
ATOM 919 C CA . LEU B 1 19 ? 6.418 6.348 -2.896 1 98.88 19 LEU B CA 1
ATOM 920 C C . LEU B 1 19 ? 5.703 6.441 -1.555 1 98.88 19 LEU B C 1
ATOM 922 O O . LEU B 1 19 ? 5.195 7.504 -1.19 1 98.88 19 LEU B O 1
ATOM 926 N N . PHE B 1 20 ? 5.684 5.309 -0.825 1 98.88 20 PHE B N 1
ATOM 927 C CA . PHE B 1 20 ? 5.117 5.293 0.518 1 98.88 20 PHE B CA 1
ATOM 928 C C . PHE B 1 20 ? 5.82 6.301 1.415 1 98.88 20 PHE B C 1
ATOM 930 O O . PHE B 1 20 ? 5.168 7.086 2.105 1 98.88 20 PHE B O 1
ATOM 937 N N . GLU B 1 21 ? 7.105 6.281 1.367 1 98.75 21 GLU B N 1
ATOM 938 C CA . GLU B 1 21 ? 7.887 7.207 2.186 1 98.75 21 GLU B CA 1
ATOM 939 C C . GLU B 1 21 ? 7.633 8.656 1.775 1 98.75 21 GLU B C 1
ATOM 941 O O . GLU B 1 21 ? 7.512 9.531 2.631 1 98.75 21 GLU B O 1
ATOM 946 N N . GLU B 1 22 ? 7.605 8.891 0.515 1 98.75 22 GLU B N 1
ATOM 947 C CA . GLU B 1 22 ? 7.309 10.227 0.015 1 98.75 22 GLU B CA 1
ATOM 948 C C . GLU B 1 22 ? 5.93 10.695 0.47 1 98.75 22 GLU B C 1
ATOM 950 O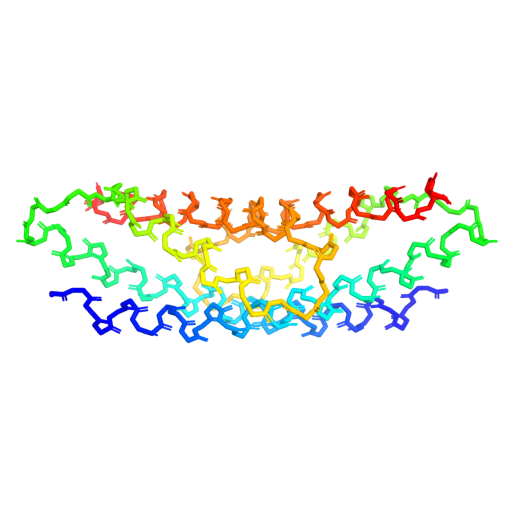 O . GLU B 1 22 ? 5.766 11.844 0.89 1 98.75 22 GLU B O 1
ATOM 955 N N . ARG B 1 23 ? 4.961 9.828 0.399 1 98.81 23 ARG B N 1
ATOM 956 C CA . ARG B 1 23 ? 3.6 10.156 0.816 1 98.81 23 ARG B CA 1
ATOM 957 C C . ARG B 1 23 ? 3.553 10.523 2.297 1 98.81 23 ARG B C 1
ATOM 959 O O . ARG B 1 23 ? 2.895 11.492 2.682 1 98.81 23 ARG B O 1
ATOM 966 N N . MET B 1 24 ? 4.27 9.727 3.074 1 98.75 24 MET B N 1
ATOM 967 C CA . MET B 1 24 ? 4.277 9.961 4.516 1 98.75 24 MET B CA 1
ATOM 968 C C . MET B 1 24 ? 4.965 11.281 4.848 1 98.75 24 MET B C 1
ATOM 970 O O . MET B 1 24 ? 4.59 11.953 5.809 1 98.75 24 MET B O 1
ATOM 974 N N . LYS B 1 25 ? 5.953 11.609 4.039 1 98.5 25 LYS B N 1
ATOM 975 C CA . LYS B 1 25 ? 6.586 12.914 4.23 1 98.5 25 LYS B CA 1
ATOM 976 C C . LYS B 1 25 ? 5.586 14.047 4.023 1 98.5 25 LYS B C 1
ATOM 978 O O . LYS B 1 25 ? 5.551 15 4.805 1 98.5 25 LYS B O 1
ATOM 983 N N . VAL B 1 26 ? 4.801 13.945 3 1 98.75 26 VAL B N 1
ATOM 984 C CA . VAL B 1 26 ? 3.785 14.961 2.725 1 98.75 26 VAL B CA 1
ATOM 985 C C . VAL B 1 26 ? 2.717 14.93 3.814 1 98.75 26 VAL B C 1
ATOM 987 O O . VAL B 1 26 ? 2.195 15.977 4.207 1 98.75 26 VAL B O 1
ATOM 990 N N . VAL B 1 27 ? 2.395 13.766 4.305 1 98.44 27 VAL B N 1
ATOM 991 C CA . VAL B 1 27 ? 1.4 13.586 5.359 1 98.44 27 VAL B CA 1
ATOM 992 C C . VAL B 1 27 ? 1.84 14.328 6.617 1 98.44 27 VAL B C 1
ATOM 994 O O . VAL B 1 27 ? 1.009 14.891 7.336 1 98.44 27 VAL B O 1
ATOM 997 N N . VAL B 1 28 ? 3.137 14.359 6.836 1 97.94 28 VAL B N 1
ATOM 998 C CA . VAL B 1 28 ? 3.668 15.109 7.973 1 97.94 28 VAL B CA 1
ATOM 999 C C . VAL B 1 28 ? 3.33 16.594 7.82 1 97.94 28 VAL B C 1
ATOM 1001 O O . VAL B 1 28 ? 2.93 17.234 8.781 1 97.94 28 VAL B O 1
ATOM 1004 N N . GLU B 1 29 ? 3.525 17.078 6.637 1 98.31 29 GLU B N 1
ATOM 1005 C CA . GLU B 1 29 ? 3.18 18.484 6.363 1 98.31 29 GLU B CA 1
ATOM 1006 C C . GLU B 1 29 ? 1.693 18.734 6.594 1 98.31 29 GLU B C 1
ATOM 1008 O O . GLU B 1 29 ? 1.316 19.766 7.164 1 98.31 29 GLU B O 1
ATOM 1013 N N . VAL B 1 30 ? 0.875 17.844 6.164 1 98.38 30 VAL B N 1
ATOM 1014 C CA . VAL B 1 30 ? -0.569 17.938 6.352 1 98.38 30 VAL B CA 1
ATOM 1015 C C . VAL B 1 30 ? -0.892 18 7.844 1 98.38 30 VAL B C 1
ATOM 1017 O O . VAL B 1 30 ? -1.688 18.828 8.281 1 98.38 30 VAL B O 1
ATOM 1020 N N . ALA B 1 31 ? -0.252 17.172 8.617 1 98.06 31 ALA B N 1
ATOM 1021 C CA . ALA B 1 31 ? -0.475 17.109 10.062 1 98.06 31 ALA B CA 1
ATOM 1022 C C . ALA B 1 31 ? -0.135 18.438 10.727 1 98.06 31 ALA B C 1
ATOM 1024 O O . ALA B 1 31 ? -0.887 18.922 11.57 1 98.06 31 ALA B O 1
ATOM 1025 N N . GLN B 1 32 ? 0.951 18.969 10.32 1 97.81 32 GLN B N 1
ATOM 1026 C CA . GLN B 1 32 ? 1.411 20.234 10.898 1 97.81 32 GLN B CA 1
ATOM 1027 C C . GLN B 1 32 ? 0.451 21.375 10.57 1 97.81 32 GLN B C 1
ATOM 1029 O O . GLN B 1 32 ? 0.136 22.188 11.43 1 97.81 32 GLN B O 1
ATOM 1034 N N . ILE B 1 33 ? 0.072 21.422 9.367 1 97.88 33 ILE B N 1
ATOM 1035 C CA . ILE B 1 33 ? -0.849 22.469 8.93 1 97.88 33 ILE B CA 1
ATOM 1036 C C . ILE B 1 33 ? -2.17 22.344 9.688 1 97.88 33 ILE B C 1
ATOM 1038 O O . ILE B 1 33 ? -2.734 23.344 10.141 1 97.88 33 ILE B O 1
ATOM 1042 N N . LYS B 1 34 ? -2.666 21.141 9.867 1 97.56 34 LYS B N 1
ATOM 1043 C CA . LYS B 1 34 ? -3.916 20.922 10.594 1 97.56 34 LYS B CA 1
ATOM 1044 C C . LYS B 1 34 ? -3.785 21.359 12.055 1 97.56 34 LYS B C 1
ATOM 1046 O O . LYS B 1 34 ? -4.688 21.984 12.602 1 97.56 34 LYS B O 1
ATOM 1051 N N . LYS B 1 35 ? -2.689 20.969 12.586 1 97 35 LYS B N 1
ATOM 1052 C CA . LYS B 1 35 ? -2.424 21.359 13.969 1 97 35 LYS B CA 1
ATOM 1053 C C . LYS B 1 35 ? -2.414 22.875 14.125 1 97 35 LYS B C 1
ATOM 1055 O O . LYS B 1 35 ? -3.078 23.422 15.016 1 97 35 LYS B O 1
ATOM 1060 N N . GLU B 1 36 ? -1.741 23.547 13.281 1 96.81 36 GLU B N 1
ATOM 1061 C CA . GLU B 1 36 ? -1.59 25 13.352 1 96.81 36 GLU B CA 1
ATOM 1062 C C . GLU B 1 36 ? -2.924 25.703 13.125 1 96.81 36 GLU B C 1
ATOM 1064 O O . GLU B 1 36 ? -3.129 26.828 13.602 1 96.81 36 GLU B O 1
ATOM 1069 N N . ASN B 1 37 ? -3.793 25.047 12.445 1 96.88 37 ASN B N 1
ATOM 1070 C CA . ASN B 1 37 ? -5.066 25.672 12.102 1 96.88 37 ASN B CA 1
ATOM 1071 C C . ASN B 1 37 ? -6.223 25.062 12.883 1 96.88 37 ASN B C 1
ATOM 1073 O O . ASN B 1 37 ? -7.387 25.297 12.562 1 96.88 37 ASN B O 1
ATOM 1077 N N . ASN B 1 38 ? -5.945 24.156 13.789 1 96.06 38 ASN B N 1
ATOM 1078 C CA . ASN B 1 38 ? -6.91 23.516 14.672 1 96.06 38 ASN B CA 1
ATOM 1079 C C . ASN B 1 38 ? -7.922 22.688 13.883 1 96.06 38 ASN B C 1
ATOM 1081 O O . ASN B 1 38 ? -9.125 22.781 14.117 1 96.06 38 ASN B O 1
ATOM 1085 N N . LEU B 1 39 ? -7.406 22.094 12.891 1 95.44 39 LEU B N 1
ATOM 1086 C CA . LEU B 1 39 ? -8.219 21.172 12.086 1 95.44 39 LEU B CA 1
ATOM 1087 C C . LEU B 1 39 ? -8.062 19.734 12.57 1 95.44 39 LEU B C 1
ATOM 1089 O O . LEU B 1 39 ? -7.004 19.359 13.078 1 95.44 39 LEU B O 1
ATOM 1093 N N . GLU B 1 40 ? -9.047 19.016 12.352 1 96.62 40 GLU B N 1
ATOM 1094 C CA . GLU B 1 40 ? -9.016 17.609 12.75 1 96.62 40 GLU B CA 1
ATOM 1095 C C . GLU B 1 40 ? -8.211 16.781 11.758 1 96.62 40 GLU B C 1
ATOM 1097 O O . GLU B 1 40 ? -8.188 17.078 10.562 1 96.62 40 GLU B O 1
ATOM 1102 N N . ILE B 1 41 ? -7.676 15.711 12.281 1 97.25 41 ILE B N 1
ATOM 1103 C CA . ILE B 1 41 ? -6.938 14.773 11.438 1 97.25 41 ILE B CA 1
ATOM 1104 C C . ILE B 1 41 ? -7.914 13.977 10.578 1 97.25 41 ILE B C 1
ATOM 1106 O O . ILE B 1 41 ? -7.699 13.805 9.375 1 97.25 41 ILE B O 1
ATOM 1110 N N . PHE B 1 42 ? -8.922 13.508 11.227 1 96.25 42 PHE B N 1
ATOM 1111 C CA . PHE B 1 42 ? -9.953 12.773 10.516 1 96.25 42 PHE B CA 1
ATOM 1112 C C . PHE B 1 42 ? -10.695 13.688 9.547 1 96.25 42 PHE B C 1
ATOM 1114 O O . PHE B 1 42 ? -11.188 14.75 9.93 1 96.25 42 PHE B O 1
ATOM 1121 N N . ASP B 1 43 ? -10.719 13.281 8.289 1 96.19 43 ASP B N 1
ATOM 1122 C CA . ASP B 1 43 ? -11.391 14.023 7.223 1 96.19 43 ASP B CA 1
ATOM 1123 C C . ASP B 1 43 ? -12.117 13.078 6.27 1 96.19 43 ASP B C 1
ATOM 1125 O O . ASP B 1 43 ? -11.594 12.75 5.203 1 96.19 43 ASP B O 1
ATOM 1129 N N . SER B 1 44 ? -13.305 12.758 6.586 1 96.38 44 SER B N 1
ATOM 1130 C CA . SER B 1 44 ? -14.078 11.75 5.863 1 96.38 44 SER B CA 1
ATOM 1131 C C . SER B 1 44 ? -14.289 12.156 4.406 1 96.38 44 SER B C 1
ATOM 1133 O O . SER B 1 44 ? -14.258 11.312 3.51 1 96.38 44 SER B O 1
ATOM 1135 N N . SER B 1 45 ? -14.555 13.391 4.145 1 97 45 SER B N 1
ATOM 1136 C CA . SER B 1 45 ? -14.758 13.875 2.779 1 97 45 SER B CA 1
ATOM 1137 C C . SER B 1 45 ? -13.516 13.648 1.923 1 97 45 SER B C 1
ATOM 1139 O O . SER B 1 45 ? -13.617 13.211 0.773 1 97 45 SER B O 1
ATOM 1141 N N . ARG B 1 46 ? -12.375 13.945 2.525 1 97.56 46 ARG B N 1
ATOM 1142 C CA . ARG B 1 46 ? -11.125 13.734 1.8 1 97.56 46 ARG B CA 1
ATOM 1143 C C . ARG B 1 46 ? -10.883 12.258 1.547 1 97.56 46 ARG B C 1
ATOM 1145 O O . ARG B 1 46 ? -10.453 11.867 0.457 1 97.56 46 ARG B O 1
ATOM 1152 N N . GLU B 1 47 ? -11.172 11.445 2.549 1 97.94 47 GLU B N 1
ATOM 1153 C CA . GLU B 1 47 ? -10.969 10.008 2.395 1 97.94 47 GLU B CA 1
ATOM 1154 C C . GLU B 1 47 ? -11.82 9.453 1.255 1 97.94 47 GLU B C 1
ATOM 1156 O O . GLU B 1 47 ? -11.328 8.664 0.438 1 97.94 47 GLU B O 1
ATOM 1161 N N . ASN B 1 48 ? -13.039 9.836 1.229 1 98 48 ASN B N 1
ATOM 1162 C CA . ASN B 1 48 ? -13.93 9.391 0.165 1 98 48 ASN B CA 1
ATOM 1163 C C . ASN B 1 48 ? -13.438 9.844 -1.207 1 98 48 ASN B C 1
ATOM 1165 O O . ASN B 1 48 ? -13.5 9.086 -2.176 1 98 48 ASN B O 1
ATOM 1169 N N . LEU B 1 49 ? -12.992 11.008 -1.287 1 98.25 49 LEU B N 1
ATOM 1170 C CA . LEU B 1 49 ? -12.469 11.547 -2.537 1 98.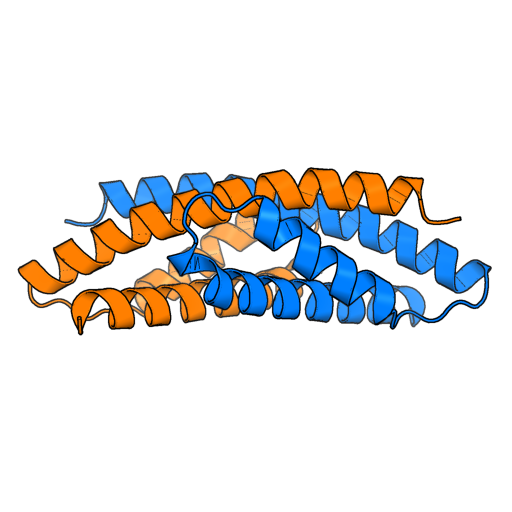25 49 LEU B CA 1
ATOM 1171 C C . LEU B 1 49 ? -11.258 10.75 -3.01 1 98.25 49 LEU B C 1
ATOM 1173 O O . LEU B 1 49 ? -11.117 10.469 -4.203 1 98.25 49 LEU B O 1
ATOM 1177 N N . VAL B 1 50 ? -10.352 10.445 -2.074 1 98.62 50 VAL B N 1
ATOM 1178 C CA . VAL B 1 50 ? -9.156 9.68 -2.412 1 98.62 50 VAL B CA 1
ATOM 1179 C C . VAL B 1 50 ? -9.562 8.312 -2.977 1 98.62 50 VAL B C 1
ATOM 1181 O O . VAL B 1 50 ? -9.039 7.883 -4.008 1 98.62 50 VAL B O 1
ATOM 1184 N N . ILE B 1 51 ? -10.508 7.672 -2.318 1 98.56 51 ILE B N 1
ATOM 1185 C CA . ILE B 1 51 ? -10.961 6.355 -2.758 1 98.56 51 ILE B CA 1
ATOM 1186 C C . ILE B 1 51 ? -11.547 6.453 -4.164 1 98.56 51 ILE B C 1
ATOM 1188 O O . ILE B 1 51 ? -11.234 5.641 -5.035 1 98.56 51 ILE B O 1
ATOM 1192 N N . GLU B 1 52 ? -12.352 7.422 -4.379 1 97.88 52 GLU B N 1
ATOM 1193 C CA . GLU B 1 52 ? -12.953 7.625 -5.691 1 97.88 52 GLU B CA 1
ATOM 1194 C C . GLU B 1 52 ? -11.883 7.879 -6.754 1 97.88 52 GLU B C 1
ATOM 1196 O O . GLU B 1 52 ? -11.953 7.332 -7.855 1 97.88 52 GLU B O 1
ATOM 1201 N N . LYS B 1 53 ? -10.961 8.648 -6.488 1 98.31 53 LYS B N 1
ATOM 1202 C CA . LYS B 1 53 ? -9.922 9.023 -7.438 1 98.31 53 LYS B CA 1
ATOM 1203 C C . LYS B 1 53 ? -9.047 7.824 -7.797 1 98.31 53 LYS B C 1
ATOM 1205 O O . LYS B 1 53 ? -8.789 7.566 -8.977 1 98.31 53 LYS B O 1
ATOM 1210 N N . VAL B 1 54 ? -8.602 7.133 -6.75 1 98.56 54 VAL B N 1
ATOM 1211 C CA . VAL B 1 54 ? -7.641 6.062 -7.008 1 98.56 54 VAL B CA 1
ATOM 1212 C C . VAL B 1 54 ? -8.312 4.949 -7.809 1 98.56 54 VAL B C 1
ATOM 1214 O O . VAL B 1 54 ? -7.668 4.289 -8.625 1 98.56 54 VAL B O 1
ATOM 1217 N N . GLN B 1 55 ? -9.555 4.762 -7.57 1 97.94 55 GLN B N 1
ATOM 1218 C CA . GLN B 1 55 ? -10.273 3.73 -8.312 1 97.94 55 GLN B CA 1
ATOM 1219 C C . GLN B 1 55 ? -10.32 4.059 -9.805 1 97.94 55 GLN B C 1
ATOM 1221 O O . GLN B 1 55 ? -10.336 3.156 -10.641 1 97.94 55 GLN B O 1
ATOM 1226 N N . LYS B 1 56 ? -10.25 5.301 -10.133 1 97.69 56 LYS B N 1
ATOM 1227 C CA . LYS B 1 56 ? -10.305 5.746 -11.523 1 97.69 56 LYS B CA 1
ATOM 1228 C C . LYS B 1 56 ? -8.977 5.492 -12.234 1 97.69 56 LYS B C 1
ATOM 1230 O O . LYS B 1 56 ? -8.914 5.5 -13.461 1 97.69 56 LYS B O 1
ATOM 1235 N N . TYR B 1 57 ? -7.938 5.328 -11.453 1 98 57 TYR B N 1
ATOM 1236 C CA . TYR B 1 57 ? -6.621 5.109 -12.047 1 98 57 TYR B CA 1
ATOM 1237 C C . TYR B 1 57 ? -6.449 3.66 -12.484 1 98 57 TYR B C 1
ATOM 1239 O O . TYR B 1 57 ? -5.527 3.336 -13.234 1 98 57 TYR B O 1
ATOM 1247 N N . LEU B 1 58 ? -7.316 2.795 -12 1 97.5 58 LEU B N 1
ATOM 1248 C CA . LEU B 1 58 ? -7.215 1.371 -12.305 1 97.5 58 LEU B CA 1
ATOM 1249 C C . LEU B 1 58 ? -7.598 1.088 -13.75 1 97.5 58 LEU B C 1
ATOM 1251 O O . LEU B 1 58 ? -8.578 1.643 -14.258 1 97.5 58 LEU B O 1
ATOM 1255 N N . GLU B 1 59 ? -6.832 0.238 -14.383 1 96.94 59 GLU B N 1
ATOM 1256 C CA . GLU B 1 59 ? -7.207 -0.264 -15.703 1 96.94 59 GLU B CA 1
ATOM 1257 C C . GLU B 1 59 ? -8.062 -1.521 -15.586 1 96.94 59 GLU B C 1
ATOM 1259 O O . GLU B 1 59 ? -9.016 -1.701 -16.344 1 96.94 59 GLU B O 1
ATOM 1264 N N . ASN B 1 60 ? -7.793 -2.361 -14.68 1 96.75 60 ASN B N 1
ATOM 1265 C CA . ASN B 1 60 ? -8.516 -3.607 -14.438 1 96.75 60 ASN B CA 1
ATOM 1266 C C . ASN B 1 60 ? -9.586 -3.439 -13.367 1 96.75 60 ASN B C 1
ATOM 1268 O O . ASN B 1 60 ? -9.289 -3.504 -12.172 1 96.75 60 ASN B O 1
ATOM 1272 N N . GLU B 1 61 ? -10.758 -3.41 -13.727 1 95.12 61 GLU B N 1
ATOM 1273 C CA . GLU B 1 61 ? -11.883 -3.125 -12.844 1 95.12 61 GLU B CA 1
ATOM 1274 C C . GLU B 1 61 ? -12.062 -4.234 -11.812 1 95.12 61 GLU B C 1
ATOM 1276 O O . GLU B 1 61 ? -12.656 -4.012 -10.75 1 95.12 61 GLU B O 1
ATOM 1281 N N . LYS B 1 62 ? -11.555 -5.363 -12.07 1 95.88 62 LYS B N 1
ATOM 1282 C CA . LYS B 1 62 ? -11.695 -6.492 -11.148 1 95.88 62 LYS B CA 1
ATOM 1283 C C . LYS B 1 62 ? -10.914 -6.246 -9.859 1 95.88 62 LYS B C 1
ATOM 1285 O O . LYS B 1 62 ? -11.133 -6.934 -8.859 1 95.88 62 LYS B O 1
ATOM 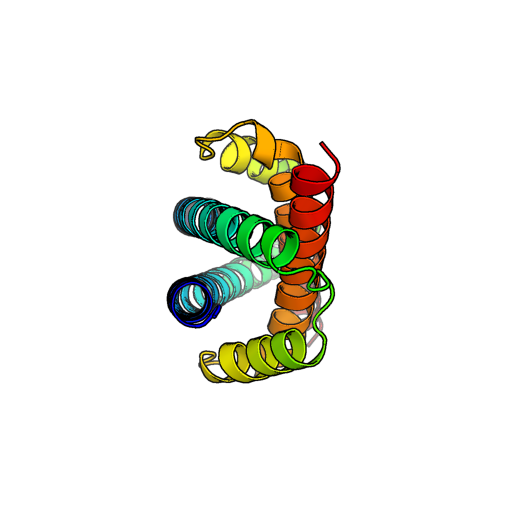1290 N N . LEU B 1 63 ? -10.039 -5.277 -9.883 1 98.06 63 LEU B N 1
ATOM 1291 C CA . LEU B 1 63 ? -9.18 -5.012 -8.742 1 98.06 63 LEU B CA 1
ATOM 1292 C C . LEU B 1 63 ? -9.766 -3.904 -7.867 1 98.06 63 LEU B C 1
ATOM 1294 O O . LEU B 1 63 ? -9.203 -3.572 -6.82 1 98.06 63 LEU B O 1
ATOM 1298 N N . LYS B 1 64 ? -10.93 -3.387 -8.188 1 97.75 64 LYS B N 1
ATOM 1299 C CA . LYS B 1 64 ? -11.5 -2.217 -7.52 1 97.75 64 LYS B CA 1
ATOM 1300 C C . LYS B 1 64 ? -11.68 -2.467 -6.027 1 97.75 64 LYS B C 1
ATOM 1302 O O . LYS B 1 64 ? -11.273 -1.65 -5.199 1 97.75 64 LYS B O 1
ATOM 1307 N N . LYS B 1 65 ? -12.258 -3.605 -5.723 1 97.62 65 LYS B N 1
ATOM 1308 C CA . LYS B 1 65 ? -12.539 -3.883 -4.316 1 97.62 65 LYS B CA 1
ATOM 1309 C C . LYS B 1 65 ? -11.242 -4.094 -3.531 1 97.62 65 LYS B C 1
ATOM 1311 O O . LYS B 1 65 ? -11.148 -3.695 -2.369 1 97.62 65 LYS B O 1
ATOM 1316 N N . TYR B 1 66 ? -10.281 -4.703 -4.117 1 98.44 66 TYR B N 1
ATOM 1317 C CA . TYR B 1 66 ? -9 -4.922 -3.467 1 98.44 66 TYR B CA 1
ATOM 1318 C C . TYR B 1 66 ? -8.25 -3.607 -3.271 1 98.44 66 TYR B C 1
ATOM 1320 O O . TYR B 1 66 ? -7.676 -3.365 -2.209 1 98.44 66 TYR B O 1
ATOM 1328 N N . LEU B 1 67 ? -8.297 -2.748 -4.301 1 98.62 67 LEU B N 1
ATOM 1329 C CA . LEU B 1 67 ? -7.66 -1.44 -4.195 1 98.62 67 LEU B CA 1
ATOM 1330 C C . LEU B 1 67 ? -8.305 -0.604 -3.1 1 98.62 67 LEU B C 1
ATOM 1332 O O . LEU B 1 67 ? -7.617 0.103 -2.361 1 98.62 67 LEU B O 1
ATOM 1336 N N . GLU B 1 68 ? -9.617 -0.664 -3.025 1 98.62 68 GLU B N 1
ATOM 1337 C CA . GLU B 1 68 ? -10.32 0.099 -1.998 1 98.62 68 GLU B CA 1
ATOM 1338 C C . GLU B 1 68 ? -9.859 -0.303 -0.6 1 98.62 68 GLU B C 1
ATOM 1340 O O . GLU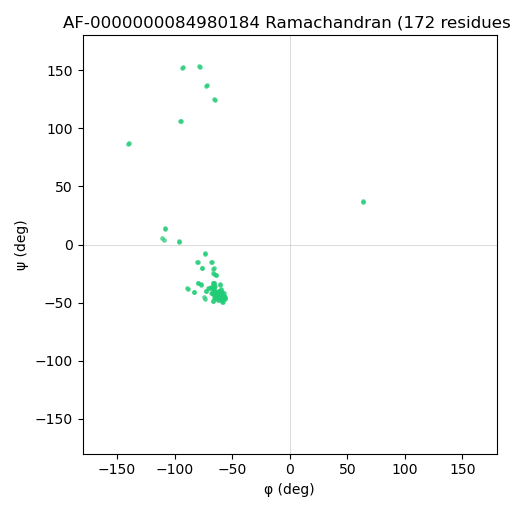 B 1 68 ? -9.586 0.557 0.24 1 98.62 68 GLU B O 1
ATOM 1345 N N . GLU B 1 69 ? -9.844 -1.559 -0.366 1 98.44 69 GLU B N 1
ATOM 1346 C CA . GLU B 1 69 ? -9.383 -2.051 0.928 1 98.44 69 GLU B CA 1
ATOM 1347 C C . GLU B 1 69 ? -7.938 -1.629 1.192 1 98.44 69 GLU B C 1
ATOM 1349 O O . GLU B 1 69 ? -7.602 -1.198 2.299 1 98.44 69 GLU B O 1
ATOM 1354 N N . PHE B 1 70 ? -7.141 -1.747 0.183 1 98.56 70 PHE B N 1
ATOM 1355 C CA . PHE B 1 70 ? -5.734 -1.368 0.246 1 98.56 70 PHE B CA 1
ATOM 1356 C C . PHE B 1 70 ? -5.582 0.093 0.651 1 98.56 70 PHE B C 1
ATOM 1358 O O . PHE B 1 70 ? -4.797 0.418 1.543 1 98.56 70 PHE B O 1
ATOM 1365 N N . TYR B 1 71 ? -6.332 0.948 0.106 1 98.75 71 TYR B N 1
ATOM 1366 C CA . TYR B 1 71 ? -6.184 2.379 0.346 1 98.75 71 TYR B CA 1
ATOM 1367 C C . TYR B 1 71 ? -6.828 2.781 1.666 1 98.75 71 TYR B C 1
ATOM 1369 O O . TYR B 1 71 ? -6.367 3.711 2.332 1 98.75 71 TYR B O 1
ATOM 1377 N N . LYS B 1 72 ? -7.906 2.094 2.027 1 98.38 72 LYS B N 1
ATOM 1378 C CA . LYS B 1 72 ? -8.461 2.344 3.355 1 98.38 72 LYS B CA 1
ATOM 1379 C C . LYS B 1 72 ? -7.426 2.059 4.441 1 98.38 72 LYS B C 1
ATOM 1381 O O . LYS B 1 72 ? -7.285 2.832 5.391 1 98.38 72 LYS B O 1
ATOM 1386 N N . ASP B 1 73 ? -6.711 0.997 4.242 1 97.88 73 ASP B N 1
ATOM 1387 C CA . ASP B 1 73 ? -5.66 0.656 5.199 1 97.88 73 ASP B CA 1
ATOM 1388 C C . ASP B 1 73 ? -4.539 1.69 5.172 1 97.88 73 ASP B C 1
ATOM 1390 O O . ASP B 1 73 ? -4.035 2.096 6.223 1 97.88 73 ASP B O 1
ATOM 1394 N N . LEU B 1 74 ? -4.133 2.15 4 1 98.56 74 LEU B N 1
ATOM 1395 C CA . LEU B 1 74 ? -3.078 3.148 3.854 1 98.56 74 LEU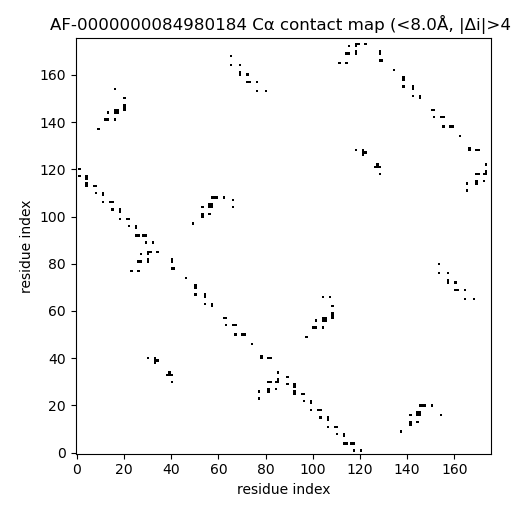 B CA 1
ATOM 1396 C C . LEU B 1 74 ? -3.477 4.461 4.516 1 98.56 74 LEU B C 1
ATOM 1398 O O . LEU B 1 74 ? -2.676 5.07 5.23 1 98.56 74 LEU B O 1
ATOM 1402 N N . MET B 1 75 ? -4.652 4.891 4.238 1 98.5 75 MET B N 1
ATOM 1403 C CA . MET B 1 75 ? -5.113 6.152 4.812 1 98.5 75 MET B CA 1
ATOM 1404 C C . MET B 1 75 ? -5.25 6.039 6.328 1 98.5 75 MET B C 1
ATOM 1406 O O . MET B 1 75 ? -4.973 6.992 7.055 1 98.5 75 MET B O 1
ATOM 1410 N N . ASN B 1 76 ? -5.711 4.848 6.855 1 98.12 76 ASN B N 1
ATOM 1411 C CA . ASN B 1 76 ? -5.758 4.625 8.297 1 98.12 76 ASN B CA 1
ATOM 1412 C C . ASN B 1 76 ? -4.371 4.723 8.922 1 98.12 76 ASN B C 1
ATOM 1414 O O . ASN B 1 76 ? -4.207 5.324 9.984 1 98.12 76 ASN B O 1
ATOM 1418 N N . LEU B 1 77 ? -3.443 4.16 8.297 1 98.19 77 LEU B N 1
ATOM 1419 C CA . LEU B 1 77 ? -2.066 4.227 8.773 1 98.19 77 LEU B CA 1
ATOM 1420 C C . LEU B 1 77 ? -1.555 5.664 8.758 1 98.19 77 LEU B C 1
ATOM 1422 O O . LEU B 1 77 ? -0.843 6.086 9.672 1 98.19 77 LEU B O 1
ATOM 1426 N N . SER B 1 78 ? -1.884 6.363 7.68 1 98.38 78 SER B N 1
ATOM 1427 C CA . SER B 1 78 ? -1.483 7.762 7.566 1 98.38 78 SER B CA 1
ATOM 1428 C C . SER B 1 78 ? -2.051 8.594 8.711 1 98.38 78 SER B C 1
ATOM 1430 O O . SER B 1 78 ? -1.348 9.422 9.289 1 98.38 78 SER B O 1
ATOM 1432 N N . LYS B 1 79 ? -3.309 8.359 9.039 1 98.31 79 LYS B N 1
ATOM 1433 C CA . LYS B 1 79 ? -3.934 9.078 10.148 1 98.31 79 LYS B CA 1
ATOM 1434 C C . LYS B 1 79 ? -3.264 8.734 11.469 1 98.31 79 LYS B C 1
ATOM 1436 O O . LYS B 1 79 ? -3.055 9.609 12.312 1 98.31 79 LYS B O 1
ATOM 1441 N N . LYS B 1 80 ? -2.969 7.488 11.641 1 98 80 LYS B N 1
ATOM 1442 C CA . LYS B 1 80 ? -2.248 7.059 12.836 1 98 80 LYS B CA 1
ATOM 1443 C C . LYS B 1 80 ? -0.904 7.77 12.953 1 98 80 LYS B C 1
ATOM 1445 O O . LYS B 1 80 ? -0.528 8.227 14.039 1 98 80 LYS B O 1
ATOM 1450 N N . TYR B 1 81 ? -0.22 7.824 11.844 1 98.12 81 TYR B N 1
ATOM 1451 C CA . TYR B 1 81 ? 1.077 8.492 11.805 1 98.12 81 TYR B CA 1
ATOM 1452 C C . TYR B 1 81 ? 0.938 9.977 12.125 1 98.12 81 TYR B C 1
ATOM 1454 O O . TYR B 1 81 ? 1.741 10.531 12.883 1 98.12 81 TYR B O 1
ATOM 1462 N N . GLN B 1 82 ? -0.066 10.602 11.547 1 98.19 82 GLN B N 1
ATOM 1463 C CA . GLN B 1 82 ? -0.342 12.008 11.844 1 98.19 82 GLN B CA 1
ATOM 1464 C C . GLN B 1 82 ? -0.548 12.219 13.344 1 98.19 82 GLN B C 1
ATOM 1466 O O . GLN B 1 82 ? 0.018 13.148 13.93 1 98.19 82 GLN B O 1
ATOM 1471 N N . LYS B 1 83 ? -1.313 11.398 13.938 1 97.75 83 LYS B N 1
ATOM 1472 C CA . LYS B 1 83 ? -1.586 11.5 15.367 1 97.75 83 LYS B CA 1
ATOM 1473 C C . LYS B 1 83 ? -0.304 11.352 16.188 1 97.75 83 LYS B C 1
ATOM 1475 O O . LYS B 1 83 ? -0.097 12.078 17.156 1 97.75 83 LYS B O 1
ATOM 1480 N N . ASP B 1 84 ? 0.522 10.453 15.773 1 96.81 84 ASP B N 1
ATOM 1481 C CA . ASP B 1 84 ? 1.771 10.195 16.484 1 96.81 84 ASP B CA 1
ATOM 1482 C C . ASP B 1 84 ? 2.699 11.406 16.422 1 96.81 84 ASP B C 1
ATOM 1484 O O . ASP B 1 84 ? 3.438 11.68 17.375 1 96.81 84 ASP B O 1
ATOM 1488 N N . ILE B 1 85 ? 2.682 12.078 15.32 1 94 85 ILE B N 1
ATOM 1489 C CA . ILE B 1 85 ? 3.584 13.203 15.102 1 94 85 ILE B CA 1
ATOM 1490 C C . ILE B 1 85 ? 3.078 14.43 15.859 1 94 85 ILE B C 1
ATOM 1492 O O . ILE B 1 85 ? 3.871 15.219 16.375 1 94 85 ILE B O 1
ATOM 1496 N N . ILE B 1 86 ? 1.84 14.594 15.969 1 92.5 86 ILE B N 1
ATOM 1497 C CA . ILE B 1 86 ? 1.25 15.773 16.594 1 92.5 86 ILE B CA 1
ATOM 1498 C C . ILE B 1 86 ? 1.22 15.594 18.109 1 92.5 86 ILE B C 1
ATOM 1500 O O . ILE B 1 86 ? 1.407 16.562 18.859 1 92.5 86 ILE B O 1
ATOM 1504 N N . ASN B 1 87 ? 0.902 14.461 18.5 1 87.56 87 ASN B N 1
ATOM 1505 C CA . ASN B 1 87 ? 0.851 14.219 19.938 1 87.56 87 ASN B CA 1
ATOM 1506 C C . ASN B 1 87 ? 2.25 14.141 20.547 1 87.56 87 ASN B C 1
ATOM 1508 O O . ASN B 1 87 ? 2.398 14.016 21.766 1 87.56 87 ASN B O 1
ATOM 1512 N N . LYS B 1 88 ? 3.283 14.125 19.75 1 74 88 LYS B N 1
ATOM 1513 C CA . LYS B 1 88 ? 4.633 14.211 20.312 1 74 88 LYS B CA 1
ATOM 1514 C C . LYS B 1 88 ? 5.016 15.656 20.594 1 74 88 LYS B C 1
ATOM 1516 O O . LYS B 1 88 ? 4.555 16.578 19.922 1 74 88 LYS B O 1
#

Nearest PDB structures (foldseek):
  5j6f-assembly1_A-2  TM=9.554E-01  e=1.021E-03  Geobacillus sp. GHH01
  5gmu-assembly2_B  TM=9.424E-01  e=2.886E-03  Bacillus subtilis subsp. subtilis str. 168
  5j6f-assembly1_B-2  TM=9.324E-01  e=5.656E-03  Geobacillus sp. GHH01
  5j6f-assembly1_A-2  TM=9.555E-01  e=7.741E-04  Geobacillus sp. GHH01
  5gmu-assembly2_B  TM=9.425E-01  e=2.229E-03  Bacillus subtilis subsp. subtilis str. 168

Organism: NCBI:txid883114

Secondary structure (DSSP, 8-state):
--HHHHHHHHHHHHHHHHHHHHHHHHHHHHHHHHHHTT--S--HHHHHHHHHHHHHH-S-GGGHHHHHHHHHHHHHHHHHHHHHHH--/--HHHHHHHHHHHHHHHHHHHHHHHHHHHHHHHHHHTT--S--HHHHHHHHHHHHHH-S-GGGHHHHHHHHHHHHHHHHHHHHHHH--

Sequence (176 aa):
MLEKQREKIDEIDKEIVRLFEERMKVVVEVAQIKKENNLEIFDSSRENLVIEKVQKYLENEKLKKYLEEFYKDLMNLSKKYQKDIINKMLEKQREKIDEIDKEIVRLFEERMKVVVEVAQIKKENNLEIFDSSRENLVIEKVQKYLENEKLKKYLEEFYKDLMNLSKKYQKDIINK

Foldseek 3Di:
DCVVVVVVVVVVVVVVVVVLVVVLVVLLVVLVVCLVVVHDLDDVVVLVVVLVVVCVVDPDNVCSVVVSVVVVVSSVVSSVSSCVSNVD/DCVVVVVVVVVVVVVVVVVLVVVLVVLLVVLVVCVVVVHDLDDVVVLVVVLVVVCVVDPDNVCSVVVSVVVVVSSVVSSVSSCVSVVD

Radius of gyration: 16.94 Å; Cα contacts (8 Å, |Δi|>4): 127; chains: 2; bounding box: 30×54×36 Å